Protein AF-A0A090MR97-F1 (afdb_monomer_lite)

Sequence (82 aa):
MTKKAAQPKKPKQTSRRGLAIVHRKFGCFWAREVFDNEQTAKAYFDRYWDSFPAPKSRHPSWKEYRLVKVRQSLVYTGEVQT

pLDDT: mean 78.94, std 17.77, range [38.44, 95.56]

Radius of gyration: 19.7 Å; chains: 1; bounding box: 33×35×64 Å

Structure (mmCIF, N/CA/C/O backbone):
data_AF-A0A090MR97-F1
#
_entry.id   AF-A0A090MR97-F1
#
loop_
_atom_site.group_PDB
_atom_site.id
_atom_site.type_symbol
_atom_site.label_atom_id
_atom_site.label_alt_id
_atom_site.label_comp_id
_atom_site.label_asym_id
_atom_site.label_entity_id
_atom_site.label_seq_id
_atom_site.pdbx_PDB_ins_code
_atom_site.Cartn_x
_atom_site.Cartn_y
_atom_site.Cartn_z
_atom_site.occupancy
_atom_site.B_iso_or_equiv
_atom_site.auth_seq_id
_atom_site.auth_comp_id
_atom_site.auth_asym_id
_atom_site.auth_atom_id
_atom_site.pdbx_PDB_model_num
ATOM 1 N N . MET A 1 1 ? -17.842 -27.002 47.737 1.00 45.03 1 MET A N 1
ATOM 2 C CA . MET A 1 1 ? -16.915 -25.977 47.206 1.00 45.03 1 MET A CA 1
ATOM 3 C C . MET A 1 1 ? -16.857 -26.108 45.689 1.00 45.03 1 MET A C 1
ATOM 5 O O . MET A 1 1 ? -16.247 -27.040 45.183 1.00 45.03 1 MET A O 1
ATOM 9 N N . THR A 1 2 ? -17.562 -25.250 44.955 1.00 40.69 2 THR A N 1
ATOM 10 C CA . THR A 1 2 ? -17.669 -25.311 43.487 1.00 40.69 2 THR A CA 1
ATOM 11 C C . THR A 1 2 ? -16.495 -24.569 42.849 1.00 40.69 2 THR A C 1
ATOM 13 O O . THR A 1 2 ? -16.382 -23.349 42.962 1.00 40.69 2 THR A O 1
ATOM 16 N N . LYS A 1 3 ? -15.597 -25.306 42.185 1.00 48.44 3 LYS A N 1
ATOM 17 C CA . LYS A 1 3 ? -14.503 -24.736 41.386 1.00 48.44 3 LYS A CA 1
ATOM 18 C C . LYS A 1 3 ? -15.111 -24.017 40.173 1.00 48.44 3 LYS A C 1
ATOM 20 O O . LYS A 1 3 ? -15.655 -24.666 39.285 1.00 48.44 3 LYS A O 1
ATOM 25 N N . LYS A 1 4 ? -15.044 -22.680 40.133 1.00 43.91 4 LYS A N 1
ATOM 26 C CA . LYS A 1 4 ? -15.351 -21.901 38.922 1.00 43.91 4 LYS A CA 1
ATOM 27 C C . LYS A 1 4 ? -14.310 -22.247 37.855 1.00 43.91 4 LYS A C 1
ATOM 29 O O . LYS A 1 4 ? -13.131 -21.961 38.040 1.00 43.91 4 LYS A O 1
ATOM 34 N N . ALA A 1 5 ? -14.750 -22.851 36.754 1.00 49.81 5 ALA A N 1
ATOM 35 C CA . ALA A 1 5 ? -13.937 -23.003 35.555 1.00 49.81 5 ALA A CA 1
ATOM 36 C C . ALA A 1 5 ? -13.508 -21.611 35.060 1.00 49.81 5 ALA A C 1
ATOM 38 O O . ALA A 1 5 ? -14.343 -20.715 34.899 1.00 49.81 5 ALA A O 1
ATOM 39 N N . ALA A 1 6 ? -12.205 -21.414 34.861 1.00 58.16 6 ALA A N 1
ATOM 40 C CA . ALA A 1 6 ? -11.674 -20.192 34.278 1.00 58.16 6 ALA A CA 1
ATOM 41 C C . ALA A 1 6 ? -12.203 -20.069 32.842 1.00 58.16 6 ALA A C 1
ATOM 43 O O . ALA A 1 6 ? -11.914 -20.910 31.994 1.00 58.16 6 ALA A O 1
ATOM 44 N N . GLN A 1 7 ? -13.010 -19.042 32.572 1.00 59.62 7 GLN A N 1
ATOM 45 C CA . GLN A 1 7 ? -13.460 -18.761 31.212 1.00 59.62 7 GLN A CA 1
ATOM 46 C C . GLN A 1 7 ? -12.236 -18.399 30.354 1.00 59.62 7 GLN A C 1
ATOM 48 O O . GLN A 1 7 ? -11.433 -17.563 30.789 1.00 59.62 7 GLN A O 1
ATOM 53 N N . PRO A 1 8 ? -12.070 -18.984 29.154 1.00 56.97 8 PRO A N 1
ATOM 54 C CA . PRO A 1 8 ? -10.993 -18.595 28.255 1.00 56.97 8 PRO A CA 1
ATOM 55 C C . PRO A 1 8 ? -11.142 -17.104 27.935 1.00 56.97 8 PRO A C 1
ATOM 57 O O . PRO A 1 8 ? -12.193 -16.652 27.471 1.00 56.97 8 PRO A O 1
ATOM 60 N N . LYS A 1 9 ? -10.103 -16.312 28.234 1.00 58.16 9 LYS A N 1
ATOM 61 C CA . LYS A 1 9 ? -10.070 -14.886 27.890 1.00 58.16 9 LYS A CA 1
ATOM 62 C C . LYS A 1 9 ? -10.261 -14.775 26.379 1.00 58.16 9 LYS A C 1
ATOM 64 O O . LYS A 1 9 ? -9.437 -15.279 25.621 1.00 58.16 9 LYS A O 1
ATOM 69 N N . LYS A 1 10 ? -11.352 -14.129 25.951 1.00 56.75 10 LYS A N 1
ATOM 70 C CA . LYS A 1 10 ? -11.609 -13.836 24.534 1.00 56.75 10 LYS A CA 1
ATOM 71 C C . LYS A 1 10 ? -10.353 -13.197 23.924 1.00 56.75 10 LYS A C 1
ATOM 73 O O . LYS A 1 10 ? -9.745 -12.355 24.597 1.00 56.75 10 LYS A O 1
ATOM 78 N N . PRO A 1 11 ? -9.965 -13.564 22.689 1.00 55.47 11 PRO A N 1
ATOM 79 C CA . PRO A 1 11 ? -8.815 -12.959 22.035 1.00 55.47 11 PRO A CA 1
ATOM 80 C C . PRO A 1 11 ? -8.990 -11.440 22.053 1.00 55.47 11 PRO A C 1
ATOM 82 O O . PRO A 1 11 ? -10.032 -10.914 21.651 1.00 55.47 11 PRO A O 1
ATOM 85 N N . LYS A 1 12 ? -7.994 -10.731 22.595 1.00 54.75 12 LYS A N 1
ATOM 86 C CA . LYS A 1 12 ? -8.008 -9.270 22.682 1.00 54.75 12 LYS A CA 1
ATOM 87 C C . LYS A 1 12 ? -7.846 -8.735 21.263 1.00 54.75 12 LYS A C 1
ATOM 89 O O . LYS A 1 12 ? -6.731 -8.577 20.783 1.00 54.75 12 LYS A O 1
ATOM 94 N N . GLN A 1 13 ? -8.967 -8.515 20.581 1.00 55.41 13 GLN A N 1
ATOM 95 C CA . GLN A 1 13 ? -8.990 -7.944 19.242 1.00 55.41 13 GLN A CA 1
ATOM 96 C C . GLN A 1 13 ? -8.491 -6.503 19.333 1.00 55.41 13 GLN A C 1
ATOM 98 O O . GLN A 1 13 ? -9.203 -5.605 19.787 1.00 55.41 13 GLN A O 1
ATOM 103 N N . THR A 1 14 ? -7.244 -6.278 18.936 1.00 62.12 14 THR A N 1
ATOM 104 C CA . THR A 1 14 ? -6.722 -4.927 18.766 1.00 62.12 14 THR A CA 1
ATOM 105 C C . THR A 1 14 ? -7.056 -4.496 17.345 1.00 62.12 14 THR A C 1
ATOM 107 O O . THR A 1 14 ? -6.866 -5.236 16.384 1.00 62.12 14 THR A O 1
ATOM 110 N N . SER A 1 15 ? -7.648 -3.314 17.186 1.00 65.12 15 SER A N 1
ATOM 111 C CA . SER A 1 15 ? -7.933 -2.786 15.853 1.00 65.12 15 SER A CA 1
ATOM 112 C C . SER A 1 15 ? -7.006 -1.623 15.557 1.00 65.12 15 SER A C 1
ATOM 114 O O . SER A 1 15 ? -7.064 -0.620 16.271 1.00 65.12 15 SER A O 1
ATOM 116 N N . ARG A 1 16 ? -6.205 -1.731 14.497 1.00 76.12 16 ARG A N 1
ATOM 117 C CA . ARG A 1 16 ? -5.390 -0.627 13.985 1.00 76.12 16 ARG A CA 1
ATOM 118 C C . ARG A 1 16 ? -6.164 0.092 12.885 1.00 76.12 16 ARG A C 1
ATOM 120 O O . ARG A 1 16 ? -6.723 -0.545 11.994 1.00 76.12 16 ARG A O 1
ATOM 127 N N . ARG A 1 17 ? -6.235 1.419 12.962 1.00 85.44 17 ARG A N 1
ATOM 128 C CA . ARG A 1 17 ? -6.738 2.267 11.872 1.00 85.44 17 ARG A CA 1
ATOM 129 C C . ARG A 1 17 ? -5.547 2.810 11.094 1.00 85.44 17 ARG A C 1
ATOM 131 O O . ARG A 1 17 ? -4.524 3.098 11.702 1.00 85.44 17 ARG A O 1
ATOM 138 N N . GLY A 1 18 ? -5.704 2.975 9.789 1.00 91.06 18 GLY A N 1
ATOM 139 C CA . GLY A 1 18 ? -4.707 3.639 8.955 1.00 91.06 18 GLY A CA 1
ATOM 140 C C . GLY A 1 18 ? -5.089 3.593 7.483 1.00 91.06 18 GLY A C 1
ATOM 141 O O . GLY A 1 18 ? -6.274 3.545 7.147 1.00 91.06 18 GLY A O 1
ATOM 142 N N . LEU A 1 19 ? -4.091 3.628 6.614 1.00 92.38 19 LEU A N 1
ATOM 143 C CA . LEU A 1 19 ? -4.226 3.699 5.168 1.00 92.38 19 LEU A CA 1
ATOM 144 C C . LEU A 1 19 ? -3.746 2.396 4.533 1.00 92.38 19 LEU A C 1
ATOM 146 O O . LEU A 1 19 ? -2.695 1.881 4.899 1.00 92.38 19 LEU A O 1
ATOM 150 N N . ALA A 1 20 ? -4.500 1.885 3.567 1.00 93.38 20 ALA A N 1
ATOM 151 C CA . ALA A 1 20 ? -4.082 0.768 2.730 1.00 93.38 20 ALA A CA 1
ATOM 152 C C . ALA A 1 20 ? -3.946 1.212 1.275 1.00 93.38 20 ALA A C 1
ATOM 154 O O . ALA A 1 20 ? -4.702 2.066 0.801 1.00 93.38 20 ALA A O 1
ATOM 155 N N . ILE A 1 21 ? -2.998 0.598 0.570 1.00 95.56 21 ILE A N 1
ATOM 156 C CA . ILE A 1 21 ? -2.763 0.823 -0.856 1.00 95.56 21 ILE A CA 1
ATOM 157 C C . ILE A 1 21 ? -3.700 -0.091 -1.639 1.00 95.56 21 ILE A C 1
ATOM 159 O O . ILE A 1 21 ? -3.681 -1.310 -1.466 1.00 9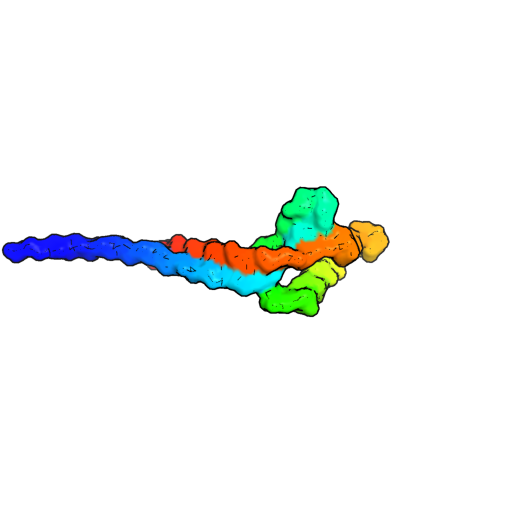5.56 21 ILE A O 1
ATOM 163 N N . VAL A 1 22 ? -4.521 0.501 -2.502 1.00 94.25 22 VAL A N 1
ATOM 164 C CA . VAL A 1 22 ? -5.501 -0.214 -3.322 1.00 94.25 22 VAL A CA 1
ATOM 165 C C . VAL A 1 22 ? -5.321 0.171 -4.779 1.00 94.25 22 VAL A C 1
ATOM 167 O O . VAL A 1 22 ? -5.187 1.351 -5.108 1.00 94.25 22 VAL A O 1
ATOM 170 N N . HIS A 1 23 ? -5.351 -0.818 -5.666 1.00 94.12 23 HIS A N 1
ATOM 171 C CA . HIS A 1 23 ? -5.301 -0.570 -7.101 1.00 94.12 23 HIS A CA 1
ATOM 172 C C . HIS A 1 23 ? -6.590 0.129 -7.560 1.00 94.12 23 HIS A C 1
ATOM 174 O O . HIS A 1 23 ? -7.688 -0.372 -7.318 1.00 94.12 23 HIS A O 1
ATOM 180 N N . ARG A 1 24 ? -6.489 1.267 -8.257 1.00 92.81 24 ARG A N 1
ATOM 181 C CA . ARG A 1 24 ? -7.652 2.084 -8.662 1.00 92.81 24 ARG A CA 1
ATOM 182 C C . ARG A 1 24 ? -8.622 1.317 -9.553 1.00 92.81 24 ARG A C 1
ATOM 184 O O . ARG A 1 24 ? -9.820 1.364 -9.313 1.00 92.81 24 ARG A O 1
ATOM 191 N N . LYS A 1 25 ? -8.091 0.614 -10.559 1.00 90.00 25 LYS A 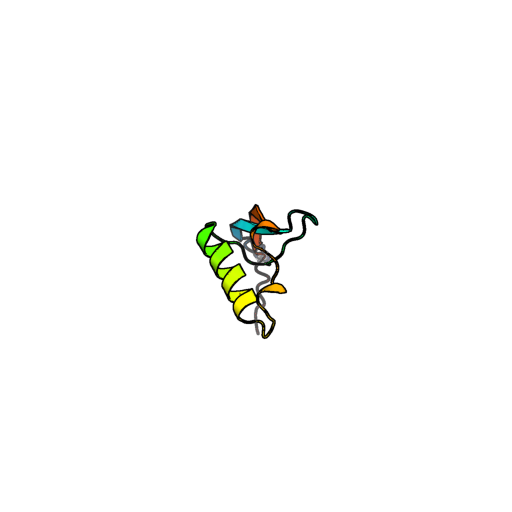N 1
ATOM 192 C CA . LYS A 1 25 ? -8.891 -0.138 -11.538 1.00 90.00 25 LYS A CA 1
ATOM 193 C C . LYS A 1 25 ? -9.574 -1.381 -10.956 1.00 90.00 25 LYS A C 1
ATOM 195 O O . LYS A 1 25 ? -10.738 -1.613 -11.239 1.00 90.00 25 LYS A O 1
ATOM 200 N N . PHE A 1 26 ? -8.852 -2.174 -10.163 1.00 90.25 26 PHE A N 1
ATOM 201 C CA . PHE A 1 26 ? -9.331 -3.479 -9.697 1.00 90.25 26 PHE A CA 1
ATOM 202 C C . PHE A 1 26 ? -9.941 -3.444 -8.292 1.00 90.25 26 PHE A C 1
ATOM 204 O O . PHE A 1 26 ? -10.592 -4.395 -7.884 1.00 90.25 26 PHE A O 1
ATOM 211 N N . GLY A 1 27 ? -9.722 -2.373 -7.523 1.00 88.12 27 GLY A N 1
ATOM 212 C CA . GLY A 1 27 ? -10.205 -2.277 -6.145 1.00 88.12 27 GLY A CA 1
ATOM 213 C C . GLY A 1 27 ? -9.526 -3.245 -5.168 1.00 88.12 27 GLY A C 1
ATOM 214 O O . GLY A 1 27 ? -9.936 -3.324 -4.015 1.00 88.12 27 GLY A O 1
ATOM 215 N N . CYS A 1 28 ? -8.484 -3.960 -5.597 1.00 90.25 28 CYS A N 1
ATOM 216 C CA . CYS A 1 28 ? -7.771 -4.934 -4.778 1.00 90.25 28 CYS A CA 1
ATOM 217 C C . CYS A 1 28 ? -6.708 -4.269 -3.899 1.00 90.25 28 CYS A C 1
ATOM 219 O O . CYS A 1 28 ? -6.011 -3.347 -4.339 1.00 90.25 28 CYS A O 1
ATOM 221 N N . PHE A 1 29 ? -6.551 -4.780 -2.675 1.00 91.12 29 PHE A N 1
ATOM 222 C CA . PHE A 1 29 ? -5.436 -4.421 -1.804 1.00 91.12 29 PHE A CA 1
ATOM 223 C C . PHE A 1 29 ? -4.120 -4.858 -2.436 1.00 91.12 29 PHE A C 1
ATOM 225 O O . PHE A 1 29 ? -3.968 -6.008 -2.839 1.00 91.12 29 PHE A O 1
ATOM 232 N N . TRP A 1 30 ? -3.182 -3.922 -2.523 1.00 91.62 30 TRP A N 1
ATOM 233 C CA . TRP A 1 30 ? -1.846 -4.190 -3.037 1.00 91.62 30 TRP A CA 1
ATOM 234 C C . TRP A 1 30 ? -0.913 -4.725 -1.942 1.00 91.62 30 TRP A C 1
ATOM 236 O O . TRP A 1 30 ? -0.131 -5.631 -2.198 1.00 91.62 30 TRP A O 1
ATOM 246 N N . ALA A 1 31 ? -1.042 -4.210 -0.715 1.00 88.44 31 ALA A N 1
ATOM 247 C CA . ALA A 1 31 ? -0.265 -4.630 0.451 1.00 88.44 31 ALA A CA 1
ATOM 248 C C . ALA A 1 31 ? -1.177 -5.068 1.604 1.00 88.44 31 ALA A C 1
ATOM 250 O O . ALA A 1 31 ? -2.341 -4.660 1.683 1.00 88.44 31 ALA A O 1
ATOM 251 N N . ARG A 1 32 ? -0.636 -5.893 2.508 1.00 86.19 32 ARG A N 1
ATOM 252 C CA . ARG A 1 32 ? -1.327 -6.333 3.737 1.00 86.19 32 ARG A CA 1
ATOM 253 C C . ARG A 1 32 ? -1.117 -5.355 4.893 1.00 86.19 32 ARG A C 1
ATOM 255 O O . ARG A 1 32 ? -1.856 -5.401 5.878 1.00 86.19 32 ARG A O 1
ATOM 262 N N . GLU A 1 33 ? -0.096 -4.515 4.791 1.00 87.94 33 GLU A N 1
ATOM 263 C CA . GLU A 1 33 ? 0.272 -3.512 5.772 1.00 87.94 33 GLU A CA 1
ATOM 264 C C . GLU A 1 33 ? -0.702 -2.332 5.783 1.00 87.94 33 GLU A C 1
ATOM 266 O O . GLU A 1 33 ? -1.263 -1.923 4.764 1.00 87.94 33 GLU A O 1
ATOM 271 N N . VAL A 1 34 ? -0.865 -1.764 6.977 1.00 90.69 34 VAL A N 1
ATOM 272 C CA . VAL A 1 34 ? -1.597 -0.523 7.199 1.00 90.69 34 VAL A CA 1
ATOM 273 C C . VAL A 1 34 ? -0.606 0.561 7.585 1.00 90.69 34 VAL A C 1
ATOM 275 O O . VAL A 1 34 ? 0.151 0.414 8.546 1.00 90.69 34 VAL A O 1
ATOM 278 N N . PHE A 1 35 ? -0.639 1.649 6.828 1.00 91.81 35 PHE A N 1
ATOM 279 C CA . PHE A 1 35 ? 0.272 2.777 6.941 1.00 91.81 35 PHE A CA 1
ATOM 280 C C . PHE A 1 35 ? -0.376 3.920 7.717 1.00 91.81 35 PHE A C 1
ATOM 282 O O . PHE A 1 35 ? -1.585 4.137 7.631 1.00 91.81 35 PHE A O 1
ATOM 289 N N . ASP A 1 36 ? 0.421 4.679 8.457 1.00 89.81 36 ASP A N 1
ATOM 290 C CA . ASP A 1 36 ? -0.105 5.788 9.258 1.00 89.81 36 ASP A CA 1
ATOM 291 C C . ASP A 1 36 ? -0.310 7.056 8.408 1.00 89.81 36 ASP A C 1
ATOM 293 O O . ASP A 1 36 ? -1.172 7.879 8.710 1.00 89.81 36 ASP A O 1
ATOM 297 N N . ASN A 1 37 ? 0.448 7.204 7.314 1.00 93.44 37 ASN A N 1
ATOM 298 C CA . ASN A 1 37 ? 0.380 8.353 6.410 1.00 93.44 37 ASN A CA 1
ATOM 299 C C . ASN A 1 37 ? 0.702 7.971 4.951 1.00 93.44 37 ASN A C 1
ATOM 301 O O . ASN A 1 37 ? 1.142 6.862 4.654 1.00 93.44 37 ASN A O 1
ATOM 305 N N . GLU A 1 38 ? 0.475 8.904 4.025 1.00 93.31 38 GLU A N 1
ATOM 306 C CA . GLU A 1 38 ? 0.695 8.676 2.591 1.00 93.31 38 GLU A CA 1
ATOM 307 C C . GLU A 1 38 ? 2.172 8.507 2.221 1.00 93.31 38 GLU A C 1
ATOM 309 O O . GLU A 1 38 ? 2.510 7.667 1.389 1.00 93.31 38 GLU A O 1
ATOM 314 N N . GLN A 1 39 ? 3.059 9.261 2.866 1.00 93.81 39 GLN A N 1
ATOM 315 C CA . GLN A 1 39 ? 4.494 9.239 2.580 1.00 93.81 39 GLN A CA 1
ATOM 316 C C . GLN A 1 39 ? 5.105 7.862 2.868 1.00 93.81 39 GLN A C 1
ATOM 318 O O . GLN A 1 39 ? 5.856 7.339 2.048 1.00 93.81 39 GLN A O 1
ATOM 323 N N . THR A 1 40 ? 4.741 7.246 3.995 1.00 94.06 40 THR A N 1
ATOM 324 C CA . THR A 1 40 ? 5.193 5.895 4.370 1.00 94.06 40 THR A CA 1
ATOM 325 C C . THR A 1 40 ? 4.652 4.828 3.424 1.00 94.06 40 THR A C 1
ATOM 327 O O . THR A 1 40 ? 5.408 3.947 3.018 1.00 94.06 40 THR A O 1
ATOM 330 N N . ALA A 1 41 ?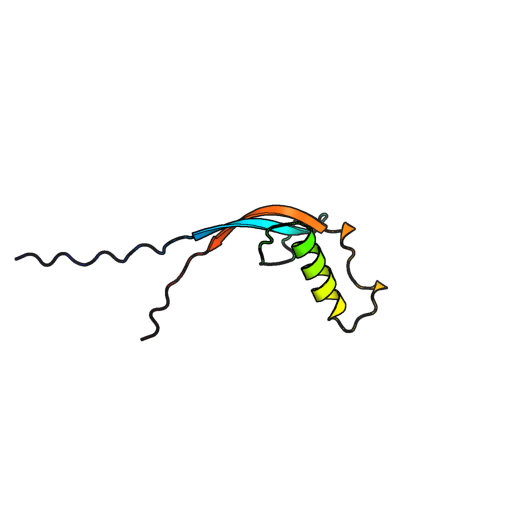 3.387 4.937 3.008 1.00 94.00 41 ALA A N 1
ATOM 331 C CA . ALA A 1 41 ? 2.796 4.030 2.027 1.00 94.00 41 ALA A CA 1
ATOM 332 C C . ALA A 1 41 ? 3.507 4.119 0.666 1.00 94.00 41 ALA A C 1
ATOM 334 O O . ALA A 1 41 ? 3.875 3.096 0.086 1.00 94.00 41 ALA A O 1
ATOM 335 N N . LYS A 1 42 ? 3.757 5.340 0.178 1.00 93.56 42 LYS A N 1
ATOM 336 C CA . LYS A 1 42 ? 4.467 5.563 -1.086 1.00 93.56 42 LYS A CA 1
ATOM 337 C C . LYS A 1 42 ? 5.913 5.066 -1.020 1.00 93.56 42 LYS A C 1
ATOM 339 O O . LYS A 1 42 ? 6.358 4.378 -1.929 1.00 93.56 42 LYS A O 1
ATOM 344 N N . ALA A 1 43 ? 6.627 5.357 0.067 1.00 93.75 43 ALA A N 1
ATOM 345 C CA . ALA A 1 43 ? 8.002 4.895 0.249 1.00 93.75 43 ALA A CA 1
ATOM 346 C C . ALA A 1 43 ? 8.103 3.361 0.296 1.00 93.75 43 ALA A C 1
ATOM 348 O O . ALA A 1 43 ? 9.049 2.795 -0.246 1.00 93.75 43 ALA A O 1
ATOM 349 N N . TYR A 1 44 ? 7.131 2.683 0.917 1.00 93.81 44 TYR A N 1
ATOM 350 C CA . TYR A 1 44 ? 7.058 1.220 0.919 1.00 93.81 44 TYR A CA 1
ATOM 351 C C . TYR A 1 44 ? 6.826 0.671 -0.497 1.00 93.81 44 TYR A C 1
ATOM 353 O O . TYR A 1 44 ? 7.501 -0.272 -0.904 1.00 93.81 44 TYR A O 1
ATOM 361 N N . PHE A 1 45 ? 5.918 1.284 -1.261 1.00 93.44 45 PHE A N 1
ATOM 362 C CA . PHE A 1 45 ? 5.656 0.912 -2.653 1.00 93.44 45 PHE A CA 1
ATOM 363 C C . PHE A 1 45 ? 6.888 1.071 -3.546 1.00 93.44 45 PHE A C 1
ATOM 365 O O . PHE A 1 45 ? 7.267 0.125 -4.235 1.00 93.44 45 PHE A O 1
ATOM 372 N N . ASP A 1 46 ? 7.529 2.241 -3.499 1.00 92.06 46 ASP A N 1
ATOM 373 C CA . ASP A 1 46 ? 8.714 2.535 -4.304 1.00 92.06 46 ASP A CA 1
ATOM 374 C C . ASP A 1 46 ? 9.848 1.559 -3.951 1.00 92.06 46 ASP A C 1
ATOM 376 O O . ASP A 1 46 ? 10.411 0.925 -4.839 1.00 92.06 46 ASP A O 1
ATOM 380 N N . ARG A 1 47 ? 10.106 1.334 -2.652 1.00 92.56 47 ARG A N 1
ATOM 381 C CA . ARG A 1 47 ? 11.127 0.382 -2.184 1.00 92.56 47 ARG A CA 1
ATOM 382 C C . ARG A 1 47 ? 10.855 -1.048 -2.645 1.00 92.56 47 ARG A C 1
ATOM 384 O O . ARG A 1 47 ? 11.798 -1.744 -3.011 1.00 92.56 47 ARG A O 1
ATOM 391 N N . TYR A 1 48 ? 9.599 -1.496 -2.592 1.00 91.88 48 TYR A N 1
ATOM 392 C CA . TYR A 1 48 ? 9.237 -2.839 -3.037 1.00 91.88 48 TYR A CA 1
ATOM 393 C C . TYR A 1 48 ? 9.611 -3.016 -4.508 1.00 91.88 48 TYR A C 1
ATOM 395 O O . TYR A 1 48 ? 10.366 -3.925 -4.836 1.00 91.8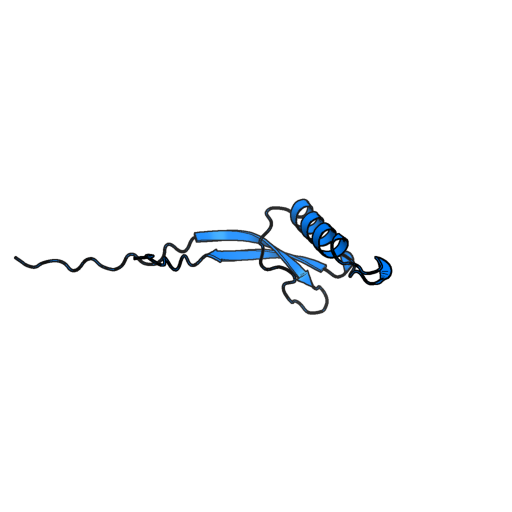8 48 TYR A O 1
ATOM 403 N N . TRP A 1 49 ? 9.166 -2.112 -5.382 1.00 89.12 49 TRP A N 1
ATOM 404 C CA . TRP A 1 49 ? 9.432 -2.224 -6.815 1.00 89.12 49 TRP A CA 1
ATOM 405 C C . TRP A 1 49 ? 10.886 -1.954 -7.188 1.00 89.12 49 TRP A C 1
ATOM 407 O O . TRP A 1 49 ? 11.409 -2.642 -8.056 1.00 89.12 49 TRP A O 1
ATOM 417 N N . ASP A 1 50 ? 11.570 -1.037 -6.509 1.00 89.25 50 ASP A N 1
ATOM 418 C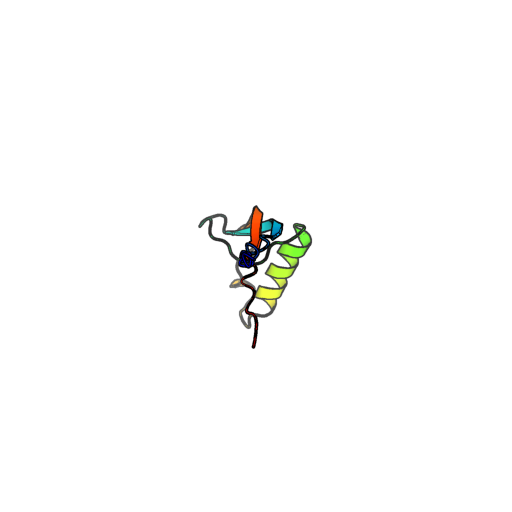 CA . ASP A 1 50 ? 13.004 -0.807 -6.718 1.00 89.25 50 ASP A CA 1
ATOM 419 C C . ASP A 1 50 ? 13.860 -2.036 -6.360 1.00 89.25 50 ASP A C 1
ATOM 421 O O . ASP A 1 50 ? 14.978 -2.158 -6.857 1.00 89.25 50 ASP A O 1
ATOM 425 N N . SER A 1 51 ? 13.350 -2.964 -5.540 1.00 89.12 51 SER A N 1
ATOM 426 C CA . SER A 1 51 ? 14.043 -4.222 -5.233 1.00 89.12 51 SER A CA 1
ATOM 427 C C . SER A 1 51 ? 13.868 -5.309 -6.300 1.00 89.12 51 SER A C 1
ATOM 429 O O . SER A 1 51 ? 14.585 -6.311 -6.271 1.00 89.12 51 SER A O 1
ATOM 431 N N . PHE A 1 52 ? 12.954 -5.128 -7.262 1.00 86.56 52 PHE A N 1
ATOM 432 C CA . PHE A 1 52 ? 12.790 -6.077 -8.359 1.00 86.56 52 PHE A CA 1
ATOM 433 C C . PHE A 1 52 ? 13.871 -5.875 -9.425 1.00 86.56 52 PHE A C 1
ATOM 435 O O . PHE A 1 52 ? 14.088 -4.751 -9.880 1.00 86.56 52 PHE A O 1
ATOM 442 N N . PRO A 1 53 ? 14.501 -6.961 -9.913 1.00 84.75 53 PRO A N 1
ATOM 443 C CA . PRO A 1 53 ? 15.453 -6.912 -11.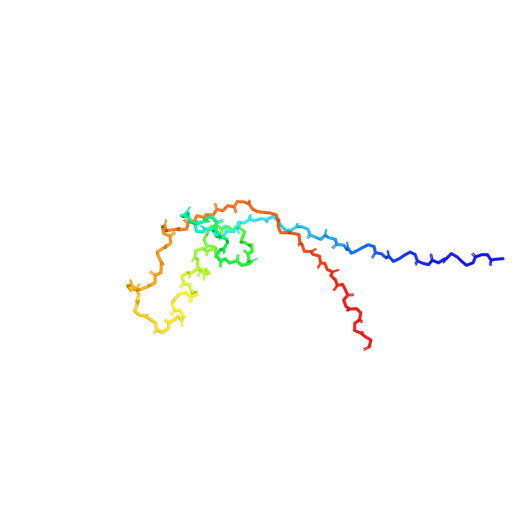018 1.00 84.75 53 PRO A CA 1
ATOM 444 C C . PRO A 1 53 ? 14.712 -6.800 -12.361 1.00 84.75 53 PRO A C 1
ATOM 446 O O . PRO A 1 53 ? 14.862 -7.634 -13.253 1.00 84.75 53 PRO A O 1
ATOM 449 N N . ALA A 1 54 ? 13.860 -5.786 -12.498 1.00 84.12 54 ALA A N 1
ATOM 450 C CA . ALA A 1 54 ? 13.149 -5.457 -13.721 1.00 84.12 54 ALA A CA 1
ATOM 451 C C . ALA A 1 54 ? 13.459 -4.006 -14.130 1.00 84.12 54 ALA A C 1
ATOM 453 O O . ALA A 1 54 ? 13.796 -3.168 -13.293 1.00 84.12 54 ALA A O 1
ATOM 454 N N . PRO A 1 55 ? 13.368 -3.670 -15.428 1.00 83.81 55 PRO A N 1
ATOM 455 C CA . PRO A 1 55 ? 13.463 -2.284 -15.857 1.00 83.81 55 PRO A CA 1
ATOM 456 C C . PRO A 1 55 ? 12.338 -1.458 -15.226 1.00 83.81 55 PRO A C 1
ATOM 458 O O . PRO A 1 55 ? 11.179 -1.874 -15.265 1.00 83.81 55 PRO A O 1
ATOM 461 N N . LYS A 1 56 ? 12.651 -0.243 -14.756 1.00 81.25 56 LYS A N 1
ATOM 462 C CA . LYS A 1 56 ? 11.664 0.681 -14.159 1.00 81.25 56 LYS A CA 1
ATOM 463 C C . LYS A 1 56 ? 10.447 0.951 -15.050 1.00 81.25 56 LYS A C 1
ATOM 465 O O . LYS A 1 56 ? 9.374 1.239 -14.541 1.00 81.25 56 LYS A O 1
ATOM 470 N N . SER A 1 57 ? 10.583 0.823 -16.371 1.00 83.94 57 SER A N 1
ATOM 471 C CA . SER A 1 57 ? 9.475 0.953 -17.329 1.00 83.94 57 SER A CA 1
ATOM 472 C C . SER A 1 57 ? 8.406 -0.137 -17.203 1.00 83.94 57 SER A C 1
ATOM 474 O O . SER A 1 57 ? 7.290 0.055 -17.677 1.00 83.94 57 SER A O 1
ATOM 476 N N . ARG A 1 58 ? 8.730 -1.274 -16.579 1.00 82.94 58 ARG A N 1
ATOM 477 C CA . ARG A 1 58 ? 7.781 -2.350 -16.264 1.00 82.94 58 ARG A CA 1
ATOM 478 C C . ARG A 1 58 ? 7.217 -2.247 -14.849 1.00 82.94 58 ARG A C 1
ATOM 480 O O . ARG A 1 58 ? 6.350 -3.044 -14.499 1.00 82.94 58 ARG A O 1
ATOM 487 N N . HIS A 1 59 ? 7.709 -1.314 -14.033 1.00 88.50 59 HIS A N 1
ATOM 488 C CA . HIS A 1 59 ? 7.194 -1.128 -12.683 1.00 88.50 59 HIS A CA 1
ATOM 489 C C . HIS A 1 59 ? 5.844 -0.414 -12.772 1.00 88.50 59 HIS A C 1
ATOM 491 O O . HIS A 1 59 ? 5.713 0.554 -13.528 1.00 88.50 59 HIS A O 1
ATOM 497 N N . PRO A 1 60 ? 4.832 -0.869 -12.021 1.00 88.44 60 PRO A N 1
ATOM 498 C CA . PRO A 1 60 ? 3.543 -0.207 -12.020 1.00 88.44 60 PRO A CA 1
ATOM 499 C C . PRO A 1 60 ? 3.674 1.189 -11.407 1.00 88.44 60 PRO A C 1
ATOM 501 O O . PRO A 1 60 ? 4.466 1.434 -10.490 1.00 88.44 60 PRO A O 1
ATOM 504 N N . SER A 1 61 ? 2.905 2.136 -11.932 1.00 90.69 61 SER A N 1
ATOM 505 C CA . SER A 1 61 ? 2.991 3.529 -11.509 1.00 90.69 61 SER A CA 1
ATOM 506 C C . SER A 1 61 ? 2.175 3.753 -10.242 1.00 90.69 61 SER A C 1
ATOM 508 O O . SER A 1 61 ? 1.024 3.332 -10.159 1.00 90.69 61 SER A O 1
ATOM 510 N N . TRP A 1 62 ? 2.695 4.537 -9.291 1.00 91.25 62 TRP A N 1
ATOM 511 C CA . TRP A 1 62 ? 1.933 4.961 -8.105 1.00 91.25 62 TRP A CA 1
ATOM 512 C C . TRP A 1 62 ? 0.564 5.573 -8.455 1.00 91.25 62 TRP A C 1
ATOM 514 O O . TRP A 1 62 ? -0.405 5.411 -7.716 1.00 91.25 62 TRP A O 1
ATOM 524 N N . LYS A 1 63 ? 0.448 6.232 -9.619 1.00 92.50 63 LYS A N 1
ATOM 525 C CA . LYS A 1 63 ? -0.808 6.828 -10.110 1.00 92.50 63 LYS A CA 1
ATOM 526 C C . LYS A 1 63 ? -1.926 5.802 -10.329 1.00 92.50 63 LYS A C 1
ATOM 528 O O . LYS A 1 63 ? -3.097 6.178 -10.295 1.00 92.50 63 LYS A O 1
ATOM 533 N N . GLU A 1 64 ? -1.586 4.532 -10.537 1.00 93.38 64 GLU A N 1
ATOM 534 C CA . GLU A 1 64 ? -2.541 3.428 -10.694 1.00 93.38 64 GLU A CA 1
ATOM 535 C C . GLU A 1 64 ? -3.135 2.977 -9.355 1.00 93.38 64 GLU A C 1
ATOM 537 O O . GLU A 1 64 ? -4.125 2.243 -9.330 1.00 93.38 64 GLU A O 1
ATOM 542 N N . TYR A 1 65 ? -2.596 3.472 -8.238 1.00 94.19 65 TYR A N 1
ATOM 543 C CA . TYR A 1 65 ? -3.022 3.152 -6.884 1.00 94.19 65 TYR A CA 1
ATOM 544 C C . TYR A 1 65 ? -3.638 4.368 -6.185 1.00 94.19 65 TYR A C 1
ATOM 546 O O . TYR A 1 65 ? -3.520 5.526 -6.604 1.00 94.19 65 TYR A O 1
ATOM 554 N N . ARG A 1 66 ? -4.388 4.096 -5.122 1.00 94.62 66 ARG A N 1
ATOM 555 C CA . ARG A 1 66 ? -4.927 5.099 -4.203 1.00 94.62 66 ARG A CA 1
ATOM 556 C C . ARG A 1 66 ? -4.828 4.592 -2.775 1.00 94.62 66 ARG A C 1
ATOM 558 O O . ARG A 1 66 ? -4.800 3.385 -2.541 1.00 94.62 66 ARG A O 1
ATOM 565 N N . LEU A 1 67 ? -4.857 5.523 -1.834 1.00 94.81 67 LEU A N 1
ATOM 566 C CA . LEU A 1 67 ? -4.963 5.205 -0.421 1.00 94.81 67 LEU A CA 1
ATOM 567 C C . LEU A 1 67 ? -6.420 5.217 0.012 1.00 94.81 67 LEU A C 1
ATOM 569 O O . LEU A 1 67 ? -7.177 6.128 -0.327 1.00 94.81 67 LEU A O 1
ATOM 573 N N . VAL A 1 68 ? -6.809 4.203 0.775 1.00 93.75 68 VAL A N 1
ATOM 574 C CA . VAL A 1 68 ? -8.129 4.132 1.404 1.00 93.75 68 VAL A CA 1
ATOM 575 C C . VAL A 1 68 ? -7.966 3.960 2.906 1.00 93.75 68 VAL A C 1
ATOM 577 O O . VAL A 1 68 ? -7.059 3.270 3.370 1.00 93.75 68 VAL A O 1
ATOM 580 N N . LYS A 1 69 ? -8.847 4.600 3.676 1.00 92.62 69 LYS A N 1
ATOM 581 C CA . LYS A 1 69 ? -8.878 4.443 5.132 1.00 92.62 69 LYS A CA 1
ATOM 582 C C . LYS A 1 69 ? -9.409 3.053 5.467 1.00 92.62 69 LYS A C 1
ATOM 584 O O . LYS A 1 69 ? -10.512 2.702 5.054 1.00 92.62 69 LYS A O 1
ATOM 589 N N . VAL A 1 70 ? -8.642 2.286 6.231 1.00 89.50 70 VAL A N 1
ATOM 590 C CA . VAL A 1 70 ? -8.999 0.929 6.651 1.00 89.50 70 VAL A CA 1
ATOM 591 C C . VAL A 1 70 ? -8.910 0.763 8.159 1.00 89.50 70 VAL A C 1
ATOM 593 O O . VAL A 1 70 ? -8.228 1.509 8.868 1.00 89.50 70 VAL A O 1
ATOM 596 N N . ARG A 1 71 ? -9.599 -0.268 8.645 1.00 85.12 71 ARG A N 1
ATOM 597 C CA . ARG A 1 71 ? -9.482 -0.773 10.008 1.00 85.12 71 ARG A CA 1
ATOM 598 C C . ARG A 1 71 ? -9.039 -2.228 9.935 1.00 85.12 71 ARG A C 1
ATOM 600 O O . ARG A 1 71 ? -9.828 -3.094 9.574 1.00 85.12 71 ARG A O 1
ATOM 607 N N . GLN A 1 72 ? -7.789 -2.491 10.286 1.00 79.31 72 GLN A N 1
ATOM 608 C CA . GLN A 1 72 ? -7.265 -3.844 10.384 1.00 79.31 72 GLN A CA 1
ATOM 609 C C . GLN A 1 72 ? -7.581 -4.393 11.770 1.00 79.31 72 GLN A C 1
ATOM 611 O O . GLN A 1 72 ? -7.164 -3.838 12.788 1.00 79.31 72 GLN A O 1
ATOM 616 N N . SER A 1 73 ? -8.353 -5.474 11.805 1.00 71.62 73 SER A N 1
ATOM 617 C CA . SER A 1 73 ? -8.554 -6.246 13.026 1.00 71.62 73 SER A CA 1
ATOM 618 C C . SER A 1 73 ? -7.388 -7.213 13.173 1.00 71.62 73 SER A C 1
ATOM 620 O O . SER A 1 73 ? -7.255 -8.139 12.379 1.00 71.62 73 SER A O 1
ATOM 622 N N . LEU A 1 74 ? -6.539 -6.989 14.171 1.00 63.81 74 LEU A N 1
ATOM 623 C CA . LEU A 1 74 ? -5.545 -7.961 14.597 1.00 63.81 74 LEU A CA 1
ATOM 624 C C . LEU A 1 74 ? -6.245 -8.915 15.561 1.00 63.81 74 LEU A C 1
ATOM 626 O O . LEU A 1 74 ? -6.605 -8.554 16.685 1.00 63.81 74 LEU A O 1
ATOM 630 N N . VAL A 1 75 ? -6.489 -10.133 15.090 1.00 61.28 75 VAL A N 1
ATOM 631 C CA . VAL A 1 75 ? -6.890 -11.236 15.958 1.00 61.28 75 VAL A CA 1
ATOM 632 C C . VAL A 1 75 ? -5.601 -11.860 16.464 1.00 61.28 75 VAL A C 1
ATOM 634 O O . VAL A 1 75 ? -4.887 -12.510 15.710 1.00 61.28 75 VAL A O 1
ATOM 637 N N . TYR A 1 76 ? -5.275 -11.625 17.734 1.00 50.28 76 TYR A N 1
ATOM 638 C CA . TYR A 1 76 ? -4.212 -12.370 18.394 1.00 50.28 76 TYR A CA 1
ATOM 639 C C . TYR A 1 76 ? -4.750 -13.771 18.699 1.00 50.28 76 TYR A C 1
ATOM 641 O O . TYR A 1 76 ? -5.401 -13.987 19.724 1.00 50.28 76 TYR A O 1
ATOM 649 N N . THR A 1 77 ? -4.543 -14.716 17.782 1.00 56.06 77 THR A N 1
ATOM 650 C CA . THR A 1 77 ? -4.576 -16.142 18.115 1.00 56.06 77 THR A CA 1
ATOM 651 C C . THR A 1 77 ? -3.330 -16.400 18.942 1.00 56.06 77 THR A C 1
ATOM 653 O O . THR A 1 77 ? -2.251 -16.605 18.399 1.00 56.06 77 THR A O 1
ATOM 656 N N . GLY A 1 78 ? -3.455 -16.254 20.261 1.00 49.62 78 GLY A N 1
ATOM 657 C CA . GLY A 1 78 ? -2.385 -16.606 21.180 1.00 49.62 78 GLY A CA 1
ATOM 658 C C . GLY A 1 78 ? -2.121 -18.097 21.065 1.00 49.62 78 GLY A C 1
ATOM 659 O O . GLY A 1 78 ? -2.812 -18.888 21.700 1.00 49.62 78 GLY A O 1
ATOM 660 N N . GLU A 1 79 ? -1.148 -18.478 20.245 1.00 47.66 79 GLU A N 1
ATOM 661 C CA . GLU A 1 79 ? -0.495 -19.764 20.403 1.00 47.66 79 GLU A CA 1
ATOM 662 C C . GLU A 1 79 ? 0.277 -19.682 21.716 1.00 47.66 79 GLU A C 1
ATOM 664 O O . GLU A 1 79 ? 1.321 -19.041 21.831 1.00 47.66 79 GLU A O 1
ATOM 669 N N . VAL A 1 80 ? -0.307 -20.286 22.747 1.00 49.97 80 VAL A N 1
ATOM 670 C CA . VAL A 1 80 ? 0.451 -20.779 23.887 1.00 49.97 80 VAL A CA 1
ATOM 671 C C . VAL A 1 80 ? 1.374 -21.854 23.311 1.00 49.97 80 VAL A C 1
ATOM 673 O O . VAL A 1 80 ? 0.962 -23.001 23.159 1.00 49.97 80 VAL A O 1
ATOM 676 N N . GLN A 1 81 ? 2.588 -21.469 22.909 1.00 38.44 81 GLN A N 1
ATOM 677 C CA . GLN A 1 81 ? 3.665 -22.438 22.727 1.00 38.44 81 GLN A CA 1
ATOM 678 C C . GLN A 1 81 ? 3.909 -23.078 24.095 1.00 38.44 81 GLN A C 1
ATOM 680 O O . GLN A 1 81 ? 4.198 -22.387 25.074 1.00 38.44 81 GLN A O 1
ATOM 685 N N . THR A 1 82 ? 3.641 -24.379 24.143 1.00 39.28 82 THR A N 1
ATOM 686 C CA . THR A 1 82 ? 3.906 -25.279 25.269 1.00 39.28 82 THR A CA 1
ATOM 687 C C . THR A 1 82 ? 5.322 -25.812 25.164 1.00 39.28 82 THR A C 1
ATOM 689 O O . THR A 1 82 ? 5.815 -25.917 24.018 1.00 39.28 82 THR A O 1
#

Foldseek 3Di:
DDDPDDDPDAQPWDKDKAKFKAFPVPRDTPDPDGDHDDVVNVVVLVVVQVPDPDPPVPRDDSVRIDIDIDIDTDRPPPPPPD

Secondary structure (DSSP, 8-state):
------PPPPP--EEEEEEEEEETTT--BS-S--BSSHHHHHHHHHHHHHTSSS-GGGSPPGGGEEEEEEEEEE--------

Organism: Afipia felis (NCBI:txid1035)